Protein AF-A0A7S0ZKC8-F1 (afdb_monomer_lite)

pLDDT: mean 84.11, std 16.58, range [45.5, 98.06]

Organism: NCBI:txid708627

Structure (mmCIF, N/CA/C/O backbone):
data_AF-A0A7S0ZKC8-F1
#
_entry.id   AF-A0A7S0ZKC8-F1
#
loop_
_atom_site.group_PDB
_atom_site.id
_atom_site.type_symbol
_atom_site.label_atom_id
_atom_site.label_alt_id
_atom_site.label_comp_id
_atom_site.label_asym_id
_atom_site.label_entity_id
_atom_site.label_seq_id
_atom_site.pdbx_PDB_ins_code
_atom_site.Cartn_x
_atom_site.Cartn_y
_atom_site.Cartn_z
_atom_site.occupancy
_atom_site.B_iso_or_equiv
_atom_site.auth_seq_id
_atom_site.auth_comp_id
_atom_site.auth_asym_id
_atom_site.auth_atom_id
_atom_site.pdbx_PDB_model_num
ATOM 1 N N . CYS A 1 1 ? 11.205 -6.835 -21.377 1.00 52.00 1 CYS A N 1
ATOM 2 C CA . CYS A 1 1 ? 10.047 -6.645 -20.477 1.00 52.00 1 CYS A CA 1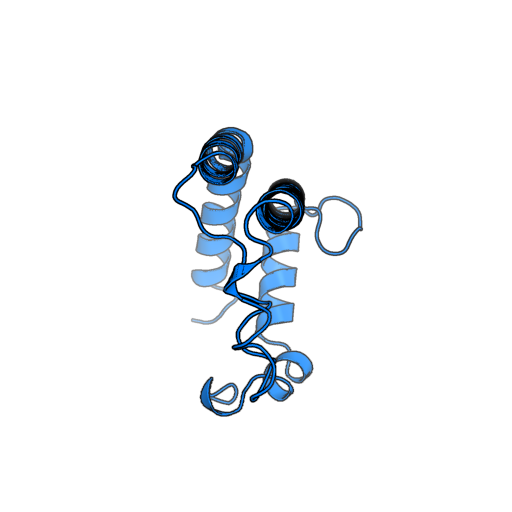
ATOM 3 C C . CYS A 1 1 ? 10.575 -6.137 -19.143 1.00 52.00 1 CYS A C 1
ATOM 5 O O . CYS A 1 1 ? 11.477 -6.764 -18.613 1.00 52.00 1 CYS A O 1
ATOM 7 N N . GLY A 1 2 ? 10.100 -4.991 -18.658 1.00 79.88 2 GLY A N 1
ATOM 8 C CA . GLY A 1 2 ? 10.570 -4.362 -17.417 1.00 79.88 2 GLY A CA 1
ATOM 9 C C . GLY A 1 2 ? 9.408 -3.712 -16.668 1.00 79.88 2 GLY A C 1
ATOM 10 O O . GLY A 1 2 ? 8.253 -3.885 -17.062 1.00 79.88 2 GLY A O 1
ATOM 11 N N . VAL A 1 3 ? 9.703 -2.934 -15.627 1.00 83.62 3 VAL A N 1
ATOM 12 C CA . VAL A 1 3 ? 8.685 -2.313 -14.753 1.00 83.62 3 VAL A CA 1
ATOM 13 C C . VAL A 1 3 ? 7.718 -1.372 -15.486 1.00 83.62 3 VAL A C 1
ATOM 15 O O . VAL A 1 3 ? 6.594 -1.181 -15.041 1.00 83.62 3 VAL A O 1
ATOM 18 N N . HIS A 1 4 ? 8.103 -0.839 -16.649 1.00 85.12 4 HIS A N 1
ATOM 19 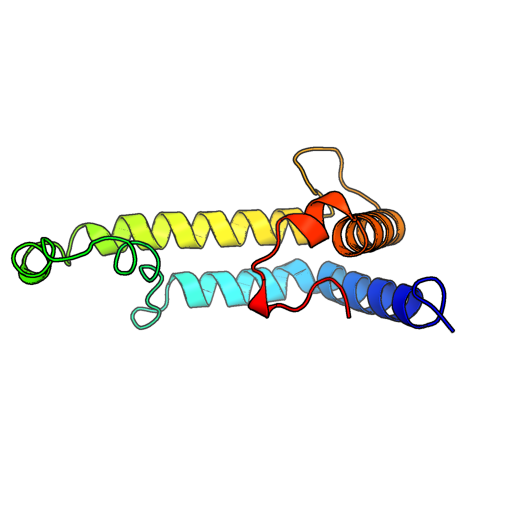C CA . HIS A 1 4 ? 7.263 0.048 -17.468 1.00 85.12 4 HIS A CA 1
ATOM 20 C C . HIS A 1 4 ? 6.277 -0.679 -18.400 1.00 85.12 4 HIS A C 1
ATOM 22 O O . HIS A 1 4 ? 5.493 -0.023 -19.076 1.00 85.12 4 HIS A O 1
ATOM 28 N N . GLY A 1 5 ? 6.329 -2.013 -18.472 1.00 88.94 5 GLY A N 1
ATOM 29 C CA . GLY A 1 5 ? 5.482 -2.813 -19.359 1.00 88.94 5 GLY A CA 1
ATOM 30 C C . GLY A 1 5 ? 4.221 -3.340 -18.673 1.00 88.94 5 GLY A C 1
ATOM 31 O O . GLY A 1 5 ? 3.502 -2.612 -17.990 1.00 88.94 5 GLY A O 1
ATOM 32 N N . SER A 1 6 ? 3.972 -4.642 -18.830 1.00 93.44 6 SER A N 1
ATOM 33 C CA . SER A 1 6 ? 2.807 -5.335 -18.264 1.00 93.44 6 SER A CA 1
ATOM 34 C C . SER A 1 6 ? 2.640 -5.110 -16.761 1.00 93.44 6 SER A C 1
ATOM 36 O O . SER A 1 6 ? 1.525 -4.863 -16.325 1.00 93.44 6 SER A O 1
ATOM 38 N N . MET A 1 7 ? 3.731 -5.114 -15.988 1.00 94.69 7 MET A N 1
ATOM 39 C CA . MET A 1 7 ? 3.702 -4.920 -14.533 1.00 94.69 7 MET A CA 1
ATOM 40 C C . MET A 1 7 ? 3.057 -3.589 -14.117 1.00 94.69 7 MET A C 1
ATOM 42 O O . MET A 1 7 ? 2.218 -3.572 -13.212 1.00 94.69 7 MET A O 1
ATOM 46 N N . ARG A 1 8 ? 3.389 -2.479 -14.791 1.00 95.62 8 ARG A N 1
ATOM 47 C CA . ARG A 1 8 ? 2.754 -1.178 -14.536 1.00 95.62 8 ARG A CA 1
ATOM 48 C C . ARG A 1 8 ? 1.267 -1.223 -14.876 1.00 95.62 8 ARG A C 1
ATOM 50 O O . ARG A 1 8 ? 0.456 -0.819 -14.049 1.00 95.62 8 ARG A O 1
ATOM 57 N N . LEU A 1 9 ? 0.912 -1.734 -16.056 1.00 95.19 9 LEU A N 1
ATOM 58 C CA . LEU A 1 9 ? -0.481 -1.789 -16.513 1.00 95.19 9 LEU A CA 1
ATOM 59 C C . LEU A 1 9 ? -1.351 -2.646 -15.585 1.00 95.19 9 LEU A C 1
ATOM 61 O O . LEU A 1 9 ? -2.435 -2.226 -15.186 1.00 95.19 9 LEU A O 1
ATOM 65 N N . THR A 1 10 ? -0.856 -3.814 -15.170 1.00 96.56 10 THR A N 1
ATOM 66 C CA . THR A 1 10 ? -1.565 -4.673 -14.215 1.00 96.56 10 THR A CA 1
ATOM 67 C C . THR A 1 10 ? -1.688 -3.999 -12.853 1.00 96.56 10 THR A C 1
ATOM 69 O O . THR A 1 10 ? -2.746 -4.074 -12.238 1.00 96.56 10 THR A O 1
ATOM 72 N N . SER A 1 11 ? -0.652 -3.288 -12.394 1.00 96.38 11 SER A N 1
ATOM 73 C CA . SER A 1 11 ? -0.699 -2.548 -11.125 1.00 96.38 11 SER A CA 1
ATOM 74 C C . SER A 1 11 ? -1.728 -1.415 -11.160 1.00 96.38 11 SER A C 1
ATOM 76 O O . SER A 1 11 ? -2.464 -1.231 -10.194 1.00 96.38 11 SER A O 1
ATOM 78 N N . GLN A 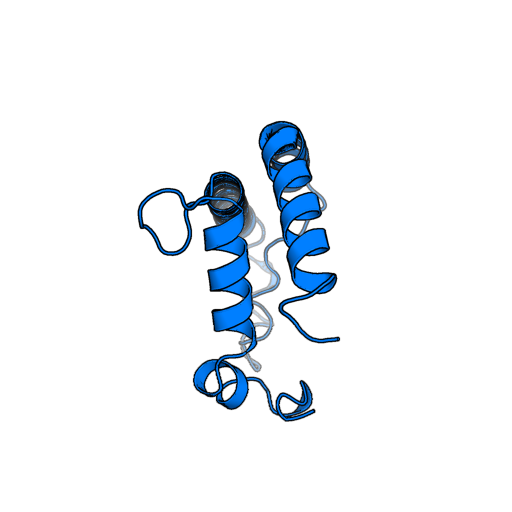1 12 ? -1.832 -0.690 -12.278 1.00 96.50 12 GLN A N 1
ATOM 79 C CA . GLN A 1 12 ? -2.852 0.344 -12.479 1.00 96.50 12 GLN A CA 1
ATOM 80 C C . GLN A 1 12 ? -4.264 -0.250 -12.484 1.00 96.50 12 GLN A C 1
ATOM 82 O O . GLN A 1 12 ? -5.145 0.281 -11.810 1.00 96.50 12 GLN A O 1
ATOM 87 N N . ALA A 1 13 ? -4.475 -1.373 -13.177 1.00 97.69 13 ALA A N 1
ATOM 88 C CA . ALA A 1 13 ? -5.764 -2.060 -13.203 1.00 97.69 13 ALA A CA 1
ATOM 89 C C . ALA A 1 13 ? -6.179 -2.557 -11.807 1.00 97.69 13 ALA A C 1
ATOM 91 O O . ALA A 1 13 ? -7.299 -2.307 -11.366 1.00 97.69 13 ALA A O 1
ATOM 92 N N . VAL A 1 14 ? -5.261 -3.194 -11.073 1.00 97.69 14 VAL A N 1
ATOM 93 C CA . VAL A 1 14 ? -5.507 -3.652 -9.696 1.00 97.69 14 VAL A CA 1
ATOM 94 C C . VAL A 1 14 ? -5.823 -2.472 -8.779 1.00 97.69 14 VAL A C 1
ATOM 96 O O . VAL A 1 14 ? -6.806 -2.517 -8.040 1.00 97.69 14 VAL A O 1
ATOM 99 N N . LEU A 1 15 ? -5.037 -1.392 -8.852 1.00 97.19 15 LEU A N 1
ATOM 100 C CA . LEU A 1 15 ? -5.275 -0.201 -8.042 1.00 97.19 15 LEU A CA 1
ATOM 101 C C . LEU A 1 15 ? -6.623 0.446 -8.386 1.00 97.19 15 LEU A C 1
ATOM 103 O O . LEU A 1 15 ? -7.332 0.871 -7.480 1.00 97.19 15 LEU A O 1
ATOM 107 N N . SER A 1 16 ? -7.015 0.469 -9.662 1.00 97.62 16 SER A N 1
ATOM 108 C CA . SER A 1 16 ? -8.336 0.935 -10.091 1.00 97.62 16 SER A CA 1
ATOM 109 C C . SER A 1 16 ? -9.458 0.137 -9.426 1.00 97.62 16 SER A C 1
ATOM 111 O O . SER A 1 16 ? -10.331 0.743 -8.810 1.00 97.62 16 SER A O 1
ATOM 113 N N . VAL A 1 17 ? -9.393 -1.199 -9.454 1.00 98.06 17 VAL A N 1
ATOM 114 C CA . VAL A 1 17 ? -10.393 -2.069 -8.808 1.00 98.06 17 VAL A CA 1
ATOM 115 C C . VAL A 1 17 ? -10.433 -1.852 -7.294 1.00 98.06 17 VAL A C 1
ATOM 117 O O . VAL A 1 17 ? -11.519 -1.773 -6.719 1.00 98.06 17 VAL A O 1
ATOM 120 N N . MET A 1 18 ? -9.273 -1.715 -6.644 1.00 97.38 18 MET A N 1
ATOM 121 C CA . MET A 1 18 ? -9.201 -1.429 -5.207 1.00 97.38 18 MET A CA 1
ATOM 122 C C . MET A 1 18 ? -9.842 -0.083 -4.857 1.00 97.38 18 MET A C 1
ATOM 124 O O . MET A 1 18 ? -10.577 -0.007 -3.877 1.00 97.38 18 MET A O 1
ATOM 128 N N . ARG A 1 19 ? -9.607 0.968 -5.656 1.00 96.12 19 ARG A N 1
ATOM 129 C CA . ARG A 1 19 ? -10.235 2.282 -5.442 1.00 96.12 19 ARG A CA 1
ATOM 130 C C . ARG A 1 19 ? -11.747 2.237 -5.668 1.00 96.12 19 ARG A C 1
ATOM 132 O O . ARG A 1 19 ? -12.482 2.833 -4.890 1.00 96.12 19 ARG A O 1
ATOM 139 N N . SER A 1 20 ? -12.215 1.513 -6.687 1.00 97.38 20 SER A N 1
ATOM 140 C CA . SER A 1 20 ? -13.651 1.337 -6.953 1.00 97.38 20 SER A CA 1
ATOM 141 C C . SER A 1 20 ? -14.382 0.575 -5.845 1.00 97.38 20 SER A C 1
ATOM 143 O O . SER A 1 20 ? -15.576 0.776 -5.667 1.00 97.38 20 SER A O 1
ATOM 145 N N . ASN A 1 21 ? -13.676 -0.280 -5.098 1.00 97.31 21 ASN A N 1
ATOM 146 C CA . ASN A 1 21 ? -14.227 -1.070 -3.994 1.00 97.31 21 ASN A CA 1
ATOM 147 C C . ASN A 1 21 ? -13.680 -0.616 -2.627 1.00 97.31 21 ASN A C 1
ATOM 149 O O . ASN A 1 21 ? -13.598 -1.421 -1.697 1.00 97.31 21 ASN A O 1
ATOM 153 N N . ALA A 1 22 ? -13.281 0.654 -2.496 1.00 96.31 22 ALA A N 1
ATOM 154 C CA . ALA A 1 22 ? -12.638 1.159 -1.284 1.00 96.31 22 ALA A CA 1
ATOM 155 C C . ALA A 1 22 ? -13.533 1.004 -0.044 1.00 96.31 22 ALA A C 1
ATOM 157 O O . ALA A 1 22 ? -13.056 0.525 0.983 1.00 96.31 22 ALA A O 1
ATOM 158 N N . ASP A 1 23 ? -14.826 1.309 -0.166 1.00 96.38 23 ASP A N 1
ATOM 159 C CA . ASP A 1 23 ? -15.792 1.207 0.934 1.00 96.38 23 ASP A CA 1
ATOM 160 C C . ASP A 1 23 ? -15.928 -0.233 1.443 1.00 96.38 23 ASP A C 1
ATOM 162 O O . ASP A 1 23 ? -15.948 -0.472 2.648 1.00 96.38 23 ASP A O 1
ATOM 166 N N . ALA A 1 24 ? -15.941 -1.214 0.534 1.00 97.38 24 ALA A N 1
ATOM 167 C CA . ALA A 1 24 ? -16.000 -2.627 0.899 1.00 97.38 24 ALA A CA 1
ATOM 168 C C . ALA A 1 24 ? -14.730 -3.075 1.642 1.00 97.38 24 ALA A C 1
ATOM 170 O O . ALA A 1 24 ? -14.812 -3.798 2.634 1.00 97.38 24 ALA A O 1
ATOM 171 N N . ILE A 1 25 ? -13.554 -2.624 1.191 1.00 96.88 25 ILE A N 1
ATOM 172 C CA . ILE A 1 25 ? -12.277 -2.920 1.854 1.00 96.88 25 ILE A CA 1
ATOM 173 C C . ILE A 1 25 ? -12.245 -2.294 3.254 1.00 96.88 25 ILE A C 1
ATOM 175 O O . ILE A 1 25 ? -11.877 -2.970 4.214 1.00 96.88 25 ILE A O 1
ATOM 179 N N . VAL A 1 26 ? -12.638 -1.023 3.385 1.00 96.44 26 VAL A N 1
ATOM 180 C CA . VAL A 1 26 ? -12.670 -0.317 4.675 1.00 96.44 26 VAL A CA 1
ATOM 181 C C . VAL A 1 26 ? -13.662 -0.979 5.625 1.00 96.44 26 VAL A C 1
ATOM 183 O O . VAL A 1 26 ? -13.282 -1.261 6.756 1.00 96.44 26 VAL A O 1
ATOM 186 N N . ALA A 1 27 ? -14.861 -1.339 5.162 1.00 96.69 27 ALA A N 1
ATOM 187 C CA . ALA A 1 27 ? -15.859 -2.024 5.981 1.00 96.69 27 ALA A CA 1
ATOM 188 C C . ALA A 1 27 ? -15.327 -3.347 6.556 1.00 96.69 27 ALA A C 1
ATOM 190 O O . ALA A 1 27 ? -15.454 -3.601 7.753 1.00 96.69 27 ALA A O 1
ATOM 191 N N . VAL A 1 28 ? -14.668 -4.175 5.735 1.00 96.69 28 VAL A N 1
ATOM 192 C CA . VAL A 1 28 ? -14.045 -5.420 6.217 1.00 96.69 28 VAL A CA 1
ATOM 193 C C . VAL A 1 28 ? -12.964 -5.115 7.256 1.00 96.69 28 VAL A C 1
ATOM 195 O O . VAL A 1 28 ? -12.929 -5.751 8.308 1.00 96.69 28 VAL A O 1
ATOM 198 N N . LEU A 1 29 ? -12.104 -4.124 7.019 1.00 94.75 29 LEU A N 1
ATOM 199 C CA . LEU A 1 29 ? -11.066 -3.745 7.980 1.00 94.75 29 LEU A CA 1
ATOM 200 C C . LEU A 1 29 ? -11.647 -3.210 9.296 1.00 94.75 29 LEU A C 1
ATOM 202 O O . LEU A 1 29 ? -11.128 -3.543 10.357 1.00 94.75 29 LEU A O 1
ATOM 206 N N . GLU A 1 30 ? -12.728 -2.434 9.250 1.00 93.81 30 GLU A N 1
ATOM 207 C CA . GLU A 1 30 ? -13.445 -1.972 10.441 1.00 93.81 30 GLU A CA 1
ATOM 208 C C . GLU A 1 30 ? -14.002 -3.150 11.242 1.00 93.81 30 GLU A C 1
ATOM 210 O O . GLU A 1 30 ? -13.841 -3.180 12.463 1.00 93.81 30 GLU A O 1
ATOM 215 N N . THR A 1 31 ? -14.556 -4.171 10.576 1.00 94.69 31 THR A N 1
ATOM 216 C CA . THR A 1 31 ? -15.009 -5.382 11.281 1.00 94.69 31 THR A CA 1
ATOM 217 C C . THR A 1 31 ? -13.865 -6.088 12.015 1.00 94.69 31 THR A C 1
ATOM 219 O O . THR A 1 31 ? -14.036 -6.477 13.168 1.00 94.69 31 THR A O 1
ATOM 222 N N . LEU A 1 32 ? -12.669 -6.165 11.413 1.00 92.38 32 LEU A N 1
ATOM 223 C CA . LEU A 1 32 ? -11.486 -6.777 12.034 1.00 92.38 32 LEU A CA 1
ATOM 224 C C . LEU A 1 32 ? -10.929 -5.960 13.206 1.00 92.38 32 LEU A C 1
ATOM 226 O O . LEU A 1 32 ? -10.347 -6.520 14.131 1.00 92.38 32 LEU A O 1
ATOM 230 N N . VAL A 1 33 ? -11.091 -4.634 13.195 1.00 90.94 33 VAL A N 1
ATOM 231 C CA . VAL A 1 33 ? -10.692 -3.773 14.323 1.00 90.94 33 VAL A CA 1
ATOM 232 C C . VAL A 1 33 ? -11.562 -4.021 15.558 1.00 90.94 33 VAL A C 1
ATOM 234 O O . VAL A 1 33 ? -11.105 -3.810 16.684 1.00 90.94 33 VAL A O 1
ATOM 237 N N . HIS A 1 34 ? -12.805 -4.455 15.361 1.00 89.56 34 HIS A N 1
ATOM 238 C CA . HIS A 1 34 ? -13.749 -4.756 16.435 1.00 89.56 34 HIS A CA 1
ATOM 239 C C . HIS A 1 34 ? -13.791 -6.241 16.827 1.00 89.56 34 HIS A C 1
ATOM 241 O O . HIS A 1 34 ? -14.485 -6.585 17.783 1.00 89.56 34 HIS A O 1
ATOM 247 N N . ASP A 1 35 ? -13.044 -7.108 16.140 1.00 90.06 35 ASP A N 1
ATOM 248 C CA . ASP A 1 35 ? -12.978 -8.534 16.456 1.00 90.06 35 ASP A CA 1
ATOM 249 C C . ASP A 1 35 ? -12.204 -8.772 17.776 1.00 90.06 35 ASP A C 1
ATOM 251 O O . ASP A 1 35 ? -11.027 -8.408 17.874 1.00 90.06 35 ASP A O 1
ATOM 255 N N . PRO A 1 36 ? -12.828 -9.394 18.801 1.00 84.31 36 PRO A N 1
ATOM 256 C CA . PRO A 1 36 ? -12.207 -9.629 20.106 1.00 84.31 36 PRO A CA 1
ATOM 257 C C . PRO A 1 36 ? -11.032 -10.620 20.087 1.00 84.31 36 PRO A C 1
ATOM 259 O O . PRO A 1 36 ? -10.331 -10.730 21.093 1.00 84.31 36 PRO A O 1
ATOM 262 N N . PHE A 1 37 ? -10.814 -11.350 18.989 1.00 84.44 37 PHE A N 1
ATOM 263 C CA . PHE A 1 37 ? -9.707 -12.299 18.846 1.00 84.44 37 PHE A CA 1
ATOM 264 C C . PHE A 1 37 ? -8.527 -11.749 18.037 1.00 84.44 37 PHE A C 1
ATOM 266 O O . PHE A 1 37 ? -7.497 -12.420 17.925 1.00 84.44 37 PHE A O 1
ATOM 273 N N . VAL A 1 38 ? -8.641 -10.541 17.476 1.00 85.06 38 VAL A N 1
ATOM 274 C CA . VAL A 1 38 ? -7.557 -9.934 16.699 1.00 85.06 38 VAL A CA 1
ATOM 275 C C . VAL A 1 38 ? -6.614 -9.149 17.613 1.00 85.06 38 VAL A C 1
ATOM 277 O O . VAL A 1 38 ? -6.913 -8.051 18.084 1.00 85.06 38 VAL A O 1
ATOM 280 N N . ASP A 1 39 ? -5.416 -9.698 17.817 1.00 82.12 39 ASP A N 1
ATOM 281 C CA . ASP A 1 39 ? -4.370 -9.086 18.638 1.00 82.12 39 ASP A CA 1
ATOM 282 C C . ASP A 1 39 ? -3.498 -8.094 17.841 1.00 82.12 39 ASP A C 1
ATOM 284 O O . ASP A 1 39 ? -2.541 -8.464 17.155 1.00 82.12 39 ASP A O 1
ATOM 288 N N . TRP A 1 40 ? -3.757 -6.793 17.999 1.00 82.94 40 TRP A N 1
ATOM 289 C CA . TRP A 1 40 ? -2.974 -5.723 17.354 1.00 82.94 40 TRP A CA 1
ATOM 290 C C . TRP A 1 40 ? -1.656 -5.367 18.081 1.00 82.94 40 TRP A C 1
ATOM 292 O O . TRP A 1 40 ? -0.815 -4.643 17.543 1.00 82.94 40 TRP A O 1
ATOM 302 N N . ASN A 1 41 ? -1.425 -5.882 19.296 1.00 70.19 41 ASN A N 1
ATOM 303 C CA . ASN A 1 41 ? -0.332 -5.459 20.192 1.00 70.19 41 ASN A CA 1
ATOM 304 C C . ASN A 1 41 ? 1.030 -6.163 19.947 1.00 70.19 41 ASN A C 1
ATOM 306 O O . ASN A 1 41 ? 1.842 -6.346 20.856 1.00 70.19 41 ASN A O 1
ATOM 310 N N . ARG A 1 42 ? 1.340 -6.572 18.708 1.00 61.34 42 ARG A N 1
ATOM 311 C CA . ARG A 1 42 ? 2.556 -7.369 18.430 1.00 61.34 42 ARG A CA 1
ATOM 312 C C . ARG A 1 42 ? 3.877 -6.584 18.566 1.00 61.34 42 ARG A C 1
ATOM 314 O O . ARG A 1 42 ? 4.937 -7.192 18.680 1.00 61.34 42 ARG A O 1
ATOM 321 N N . SER A 1 43 ? 3.849 -5.245 18.581 1.00 54.59 43 SER A N 1
ATOM 322 C CA . SER A 1 43 ? 5.064 -4.405 18.497 1.00 54.59 43 SER A CA 1
ATOM 323 C C . SER A 1 43 ? 5.702 -4.017 19.844 1.00 54.59 43 SER A C 1
ATOM 325 O O . SER A 1 43 ? 6.883 -3.656 19.870 1.00 54.59 43 SER A O 1
ATOM 327 N N . ALA A 1 44 ? 4.984 -4.114 20.967 1.00 53.06 44 ALA A N 1
ATOM 328 C CA . ALA A 1 44 ? 5.551 -3.793 22.283 1.00 53.06 44 ALA A CA 1
ATOM 329 C C . ALA A 1 44 ? 6.434 -4.924 22.849 1.00 53.06 44 ALA A C 1
ATOM 331 O O . ALA A 1 44 ? 7.375 -4.667 23.596 1.00 53.06 44 ALA A O 1
ATOM 332 N N . LYS A 1 45 ? 6.177 -6.181 22.462 1.00 52.47 45 LYS A N 1
AT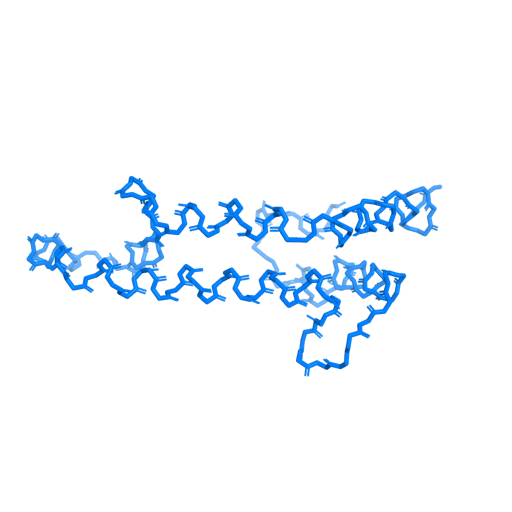OM 333 C CA . LYS A 1 45 ? 6.741 -7.357 23.148 1.00 52.47 45 LYS A CA 1
ATOM 334 C C . LYS A 1 45 ? 8.138 -7.786 22.676 1.00 52.47 45 LYS A C 1
ATOM 336 O O . LYS A 1 45 ? 8.829 -8.482 23.404 1.00 52.47 45 LYS A O 1
ATOM 341 N N . VAL A 1 46 ? 8.576 -7.365 21.485 1.00 52.50 46 VAL A N 1
ATOM 342 C CA . VAL A 1 46 ? 9.835 -7.848 20.863 1.00 52.50 46 VAL A CA 1
ATOM 343 C C . VAL A 1 46 ? 11.051 -6.962 21.188 1.00 52.50 46 VAL A C 1
ATOM 345 O O . VAL A 1 46 ? 12.185 -7.361 20.953 1.00 52.50 46 VAL A O 1
ATOM 348 N N . ARG A 1 47 ? 10.850 -5.770 21.769 1.00 51.09 47 ARG A N 1
ATOM 349 C CA . ARG A 1 47 ? 11.939 -4.816 22.071 1.00 51.09 47 ARG A CA 1
ATOM 350 C C . ARG A 1 47 ? 12.442 -4.830 23.517 1.00 51.09 47 ARG A C 1
ATOM 352 O O . ARG A 1 47 ? 13.414 -4.142 23.802 1.00 51.09 47 ARG A O 1
ATOM 359 N N . SER A 1 48 ? 11.816 -5.587 24.418 1.00 50.47 48 SER A N 1
ATOM 360 C CA . 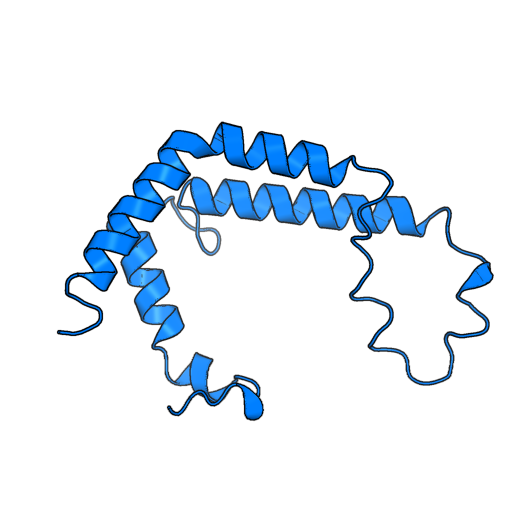SER A 1 48 ? 12.235 -5.649 25.822 1.00 50.47 48 SER A CA 1
ATOM 361 C C . SER A 1 48 ? 12.885 -6.996 26.117 1.00 50.47 48 SER A C 1
ATOM 363 O O . SER A 1 48 ? 12.231 -8.000 26.389 1.00 50.47 48 SER A O 1
ATOM 365 N N . THR A 1 49 ? 14.209 -7.002 26.016 1.00 52.25 49 THR A N 1
ATOM 366 C CA . THR A 1 49 ? 15.072 -7.974 26.674 1.00 52.25 49 THR A CA 1
ATOM 367 C C . THR A 1 49 ? 14.823 -7.942 28.189 1.00 52.25 49 THR A C 1
ATOM 369 O O . THR A 1 49 ? 14.807 -6.875 28.797 1.00 52.25 49 THR A O 1
ATOM 372 N N . SER A 1 50 ? 14.625 -9.132 28.760 1.00 50.03 50 SER A N 1
ATOM 373 C CA . SER A 1 50 ? 14.755 -9.535 30.175 1.00 50.03 50 SER A CA 1
ATOM 374 C C . SER A 1 50 ? 13.923 -8.887 31.300 1.00 50.03 50 SER A C 1
ATOM 376 O O . SER A 1 50 ? 13.715 -9.589 32.283 1.00 50.03 50 SER A O 1
ATOM 378 N N . ASP A 1 51 ? 13.363 -7.676 31.192 1.00 50.72 51 ASP A N 1
ATOM 379 C CA . ASP A 1 51 ? 12.658 -7.037 32.339 1.00 50.72 51 ASP A CA 1
ATOM 380 C C . ASP A 1 51 ? 11.116 -7.155 32.326 1.00 50.72 51 ASP A C 1
ATOM 382 O O . ASP A 1 51 ? 10.441 -6.848 33.309 1.00 50.72 51 ASP A O 1
ATOM 386 N N . ALA A 1 52 ? 10.517 -7.641 31.235 1.00 52.03 52 ALA A N 1
ATOM 387 C CA . ALA A 1 52 ? 9.061 -7.596 31.037 1.00 52.03 52 ALA A CA 1
ATOM 388 C C . ALA A 1 52 ? 8.256 -8.756 31.667 1.00 52.03 52 ALA A C 1
ATOM 390 O O . ALA A 1 52 ? 7.023 -8.710 31.664 1.00 52.03 52 ALA A O 1
ATOM 391 N N . LEU A 1 53 ? 8.903 -9.801 32.207 1.00 53.56 53 LEU A N 1
ATOM 392 C CA . LEU A 1 53 ? 8.190 -10.980 32.731 1.00 53.56 53 LEU A CA 1
ATOM 393 C C . LEU A 1 53 ? 7.336 -10.645 33.969 1.00 53.56 53 LEU A C 1
ATOM 395 O O . LEU A 1 53 ? 6.271 -11.229 34.153 1.00 53.56 53 LEU A O 1
ATOM 399 N N . VAL A 1 54 ? 7.758 -9.663 34.773 1.00 49.12 54 VAL A N 1
ATOM 400 C CA . VAL A 1 54 ? 7.046 -9.231 35.992 1.00 49.12 54 VAL A CA 1
ATOM 401 C C . VAL A 1 54 ? 5.893 -8.261 35.678 1.00 49.12 54 VAL A C 1
ATOM 403 O O . VAL A 1 54 ? 4.899 -8.233 36.397 1.00 49.12 54 VAL A O 1
ATOM 406 N N . ALA A 1 55 ? 5.962 -7.517 34.568 1.00 51.34 55 ALA A N 1
ATOM 407 C CA . ALA A 1 55 ? 4.932 -6.545 34.175 1.00 51.34 55 ALA A CA 1
ATOM 408 C C . ALA A 1 55 ? 3.774 -7.152 33.350 1.00 51.34 55 ALA A C 1
ATOM 410 O O . ALA A 1 55 ? 2.673 -6.604 33.323 1.00 51.34 55 ALA A O 1
ATOM 411 N N . GLY A 1 56 ? 3.994 -8.295 32.690 1.00 51.47 56 GLY A N 1
ATOM 412 C CA . GLY A 1 56 ? 3.073 -8.863 31.693 1.00 51.47 56 GLY A CA 1
ATOM 413 C C . GLY A 1 56 ? 1.755 -9.459 32.211 1.00 51.47 56 GLY A C 1
ATOM 414 O O . GLY A 1 56 ? 0.929 -9.869 31.398 1.00 51.47 56 GLY A O 1
ATOM 415 N N . LEU A 1 57 ? 1.538 -9.527 33.529 1.00 54.44 57 LEU A N 1
ATOM 416 C CA . LEU A 1 57 ? 0.340 -10.132 34.135 1.00 54.44 57 LEU A CA 1
ATOM 417 C C . LEU A 1 57 ? -0.707 -9.104 34.610 1.00 54.44 57 LEU A C 1
ATOM 419 O O . LEU A 1 57 ? -1.845 -9.489 34.863 1.00 54.44 57 LEU A O 1
ATOM 423 N N . ALA A 1 58 ? -0.367 -7.812 34.704 1.00 45.50 58 ALA A N 1
ATOM 424 C CA . ALA A 1 58 ? -1.191 -6.825 35.419 1.00 45.50 58 ALA A CA 1
ATOM 425 C C . ALA A 1 58 ? -1.926 -5.777 34.547 1.00 45.50 58 ALA A C 1
ATOM 427 O O . ALA A 1 58 ? -2.661 -4.962 35.096 1.00 45.50 58 ALA A O 1
ATOM 428 N N . LEU A 1 59 ? -1.776 -5.767 33.213 1.00 53.94 59 LEU A N 1
ATOM 429 C CA . LEU A 1 59 ? -2.196 -4.621 32.370 1.00 53.94 59 LEU A CA 1
ATOM 430 C C . LEU A 1 59 ? -3.173 -4.940 31.222 1.00 53.94 59 LEU A C 1
ATOM 432 O O . LEU A 1 59 ? -3.445 -4.093 30.371 1.00 53.94 59 LEU A O 1
ATOM 436 N N . LYS A 1 60 ? -3.788 -6.129 31.210 1.00 54.16 60 LYS A N 1
ATOM 437 C CA . LYS A 1 60 ? -4.657 -6.573 30.099 1.00 54.16 60 LYS A CA 1
ATOM 438 C C . LYS A 1 60 ? -5.883 -5.666 29.841 1.00 54.16 60 LYS A C 1
ATOM 440 O O . LYS A 1 60 ? -6.441 -5.702 28.751 1.00 54.16 60 LYS A O 1
ATOM 445 N N . GLY A 1 61 ? -6.289 -4.837 30.810 1.00 51.59 61 GLY A N 1
ATOM 446 C CA . GLY A 1 61 ? -7.455 -3.948 30.696 1.00 51.59 61 GLY A CA 1
ATOM 447 C C . GLY A 1 61 ? -7.207 -2.598 30.006 1.00 51.59 61 GLY A C 1
ATOM 448 O O . GLY A 1 61 ? -8.118 -2.066 29.379 1.00 51.59 61 GLY A O 1
ATOM 449 N N . THR A 1 62 ? -5.996 -2.035 30.079 1.00 52.09 62 THR A N 1
ATOM 450 C CA . THR A 1 62 ? -5.675 -0.707 29.504 1.00 52.09 62 THR A CA 1
ATOM 451 C C . THR A 1 62 ? -4.979 -0.802 28.146 1.00 52.09 62 THR A C 1
ATOM 453 O O . THR A 1 62 ? -5.128 0.087 27.306 1.00 52.09 62 THR A O 1
ATOM 456 N N . GLU A 1 63 ? -4.281 -1.908 27.883 1.00 57.53 63 GLU A N 1
ATOM 457 C CA . GLU A 1 63 ? -3.568 -2.152 26.623 1.00 57.53 63 GLU A CA 1
ATOM 458 C C . GLU A 1 63 ? -4.508 -2.393 25.432 1.00 57.53 63 GLU A C 1
ATOM 460 O O . GLU A 1 63 ? -4.181 -2.018 24.304 1.00 57.53 63 GLU A O 1
ATOM 465 N N . SER A 1 64 ? -5.700 -2.950 25.678 1.00 59.75 64 SER A N 1
ATOM 466 C CA . SER A 1 64 ? -6.693 -3.230 24.630 1.00 59.75 64 SER A CA 1
ATOM 467 C C . SER A 1 64 ? -7.181 -1.953 23.935 1.00 59.75 64 SER A C 1
ATOM 469 O O . SER A 1 64 ? -7.344 -1.936 22.718 1.00 59.75 64 SER A O 1
ATOM 471 N N . SER A 1 65 ? -7.352 -0.857 24.686 1.00 66.44 65 SER A N 1
ATOM 472 C CA . SER A 1 65 ? -7.812 0.429 24.140 1.00 66.44 65 SER A CA 1
ATOM 473 C C . SER A 1 65 ? -6.726 1.114 23.299 1.00 66.44 65 SER A C 1
ATOM 475 O O . SER A 1 65 ? -6.985 1.570 22.186 1.00 66.44 65 SER A O 1
ATOM 477 N N . ALA A 1 66 ? -5.470 1.106 23.760 1.00 74.94 66 ALA A N 1
ATOM 478 C CA . ALA A 1 66 ? -4.343 1.664 23.005 1.00 74.94 66 ALA A CA 1
ATOM 479 C C . ALA A 1 66 ? -4.054 0.886 21.703 1.00 74.94 66 ALA A C 1
ATOM 481 O O . ALA A 1 66 ? -3.765 1.485 20.657 1.00 74.94 66 ALA A O 1
ATOM 482 N N . ALA A 1 67 ? -4.166 -0.445 21.748 1.00 77.69 67 ALA A N 1
ATOM 483 C CA . ALA A 1 67 ? -4.032 -1.303 20.576 1.00 77.69 67 ALA A CA 1
ATOM 484 C C . ALA A 1 67 ? -5.139 -1.019 19.548 1.00 77.69 67 ALA A C 1
ATOM 486 O O . ALA A 1 67 ? -4.852 -0.867 18.359 1.00 77.69 67 ALA A O 1
ATOM 487 N N . GLN A 1 68 ? -6.377 -0.839 20.011 1.00 81.44 68 GLN A N 1
ATOM 488 C CA . GLN A 1 68 ? -7.509 -0.521 19.147 1.00 81.44 68 GLN A CA 1
ATOM 489 C C . GLN A 1 68 ? -7.389 0.870 18.509 1.00 81.44 68 GLN A C 1
ATOM 491 O O . GLN A 1 68 ? -7.591 1.003 17.305 1.00 81.44 68 GLN A O 1
ATOM 496 N N . ILE A 1 69 ? -6.936 1.887 19.254 1.00 85.38 69 ILE A N 1
ATOM 497 C CA . ILE A 1 69 ? -6.643 3.225 18.700 1.00 85.38 69 ILE A CA 1
ATOM 498 C C . ILE A 1 69 ? -5.596 3.138 17.577 1.00 85.38 69 ILE A C 1
ATOM 500 O O . ILE A 1 69 ? -5.718 3.800 16.542 1.00 85.38 69 ILE A O 1
ATOM 504 N N . THR A 1 70 ? -4.568 2.305 17.758 1.00 87.31 70 THR A N 1
ATOM 505 C CA . THR A 1 70 ? -3.521 2.088 16.750 1.00 87.31 70 THR A CA 1
ATOM 506 C C . THR A 1 70 ? -4.077 1.403 15.501 1.00 87.31 70 THR A C 1
ATOM 508 O O . THR A 1 70 ? -3.769 1.828 14.384 1.00 87.31 70 THR A O 1
ATOM 511 N N . ALA A 1 71 ? -4.936 0.397 15.676 1.00 89.38 71 ALA A N 1
ATOM 512 C CA . ALA A 1 71 ? -5.599 -0.307 14.585 1.00 89.38 71 ALA A CA 1
ATOM 513 C C . ALA A 1 71 ? -6.526 0.629 13.786 1.00 89.38 71 ALA A C 1
ATOM 515 O O . ALA A 1 71 ? -6.393 0.738 12.568 1.00 89.38 71 ALA A O 1
ATOM 516 N N . SER A 1 72 ? -7.371 1.420 14.457 1.00 91.00 72 SER A N 1
ATOM 517 C CA . SER A 1 72 ? -8.231 2.418 13.803 1.00 91.00 72 SER A CA 1
ATOM 518 C C . SER A 1 72 ? -7.425 3.489 13.056 1.00 91.00 72 SER A C 1
ATOM 520 O O . SER A 1 72 ? -7.810 3.927 11.971 1.00 91.00 72 SER A O 1
ATOM 522 N N . LYS A 1 73 ? -6.269 3.908 13.591 1.00 91.94 73 LYS A N 1
ATOM 523 C CA . LYS A 1 73 ? -5.350 4.821 12.890 1.00 91.94 73 LYS A CA 1
ATOM 524 C C . LYS A 1 73 ? -4.764 4.183 11.625 1.00 91.94 73 LYS A C 1
ATOM 526 O O . LYS A 1 73 ? -4.584 4.878 10.623 1.00 91.94 73 LYS A O 1
ATOM 531 N N . ALA A 1 74 ? -4.466 2.884 11.657 1.00 92.12 74 ALA A N 1
ATOM 532 C CA . ALA A 1 74 ? -4.000 2.149 10.487 1.00 92.12 74 ALA A CA 1
ATOM 533 C C . ALA A 1 74 ? -5.082 2.085 9.397 1.00 92.12 74 ALA A C 1
ATOM 535 O O . ALA A 1 74 ? -4.773 2.402 8.249 1.00 92.12 74 ALA A O 1
ATOM 536 N N . VAL A 1 75 ? -6.341 1.802 9.756 1.00 94.62 75 VAL A N 1
ATOM 537 C CA . VAL A 1 75 ? -7.479 1.801 8.812 1.00 94.62 75 VAL A CA 1
ATOM 538 C C . VAL A 1 75 ? -7.636 3.157 8.125 1.00 94.62 75 VAL A C 1
ATOM 540 O O . VAL A 1 75 ? -7.626 3.217 6.898 1.00 94.62 75 VAL A O 1
ATOM 543 N N . LYS A 1 76 ? -7.619 4.265 8.878 1.00 93.69 76 LYS A N 1
ATOM 544 C CA . LYS A 1 76 ? -7.655 5.625 8.298 1.00 93.69 76 LYS A CA 1
ATOM 545 C C . LYS A 1 76 ? -6.489 5.902 7.343 1.00 93.69 76 LYS A C 1
ATOM 547 O O . LYS A 1 76 ? -6.622 6.619 6.354 1.00 93.69 76 LYS A O 1
ATOM 552 N N . SER A 1 77 ? -5.308 5.347 7.624 1.00 93.44 77 SER A N 1
ATOM 553 C CA . SER A 1 77 ? -4.156 5.470 6.723 1.00 93.44 77 SER A CA 1
ATOM 554 C C . SER A 1 77 ? -4.349 4.679 5.426 1.00 93.44 77 SER A C 1
ATOM 556 O O . SER A 1 77 ? -3.903 5.140 4.374 1.00 93.44 77 SER A O 1
ATOM 558 N N . ILE A 1 78 ? -5.002 3.515 5.492 1.00 94.69 78 ILE A N 1
ATOM 559 C CA . ILE A 1 78 ? -5.345 2.687 4.328 1.00 94.69 78 ILE A CA 1
ATOM 560 C C . ILE A 1 78 ? -6.404 3.389 3.478 1.00 94.69 78 ILE A C 1
ATOM 562 O O . ILE A 1 78 ? -6.191 3.545 2.279 1.00 94.69 78 ILE A O 1
ATOM 566 N N . GLU A 1 79 ? -7.472 3.896 4.090 1.00 94.81 79 GLU A N 1
ATOM 567 C CA . GLU A 1 79 ? -8.517 4.677 3.415 1.00 94.81 79 GLU A CA 1
ATOM 568 C C . GLU A 1 79 ? -7.911 5.852 2.631 1.00 94.81 79 GLU A C 1
ATOM 570 O O . GLU A 1 79 ? -8.107 5.993 1.424 1.00 94.81 79 GLU A O 1
ATOM 575 N N . ARG A 1 80 ? -7.038 6.626 3.283 1.00 94.62 80 ARG A N 1
ATOM 576 C CA . ARG A 1 80 ? -6.309 7.732 2.654 1.00 94.62 80 ARG A CA 1
ATOM 577 C C . ARG A 1 80 ? -5.446 7.272 1.465 1.00 94.62 80 ARG A C 1
ATOM 579 O O . ARG A 1 80 ? -5.350 7.978 0.462 1.00 94.62 80 ARG A O 1
ATOM 586 N N . ARG A 1 81 ? -4.819 6.090 1.541 1.00 94.38 81 ARG A N 1
ATOM 587 C CA . ARG A 1 81 ? -4.040 5.506 0.427 1.00 94.38 81 ARG A CA 1
ATOM 588 C C . ARG A 1 81 ? -4.934 5.055 -0.731 1.00 94.38 81 ARG A C 1
ATOM 590 O O . ARG A 1 81 ? -4.513 5.204 -1.879 1.00 94.38 81 ARG A O 1
ATOM 597 N N . LEU A 1 82 ? -6.132 4.539 -0.448 1.00 95.25 82 LEU A N 1
ATOM 598 C CA . LEU A 1 82 ? -7.139 4.179 -1.455 1.00 95.25 82 LEU A CA 1
ATOM 599 C C . LEU A 1 82 ? -7.706 5.427 -2.147 1.00 95.25 82 LEU A C 1
ATOM 601 O O . LEU A 1 82 ? -7.925 5.414 -3.351 1.00 95.25 82 LEU A O 1
ATOM 605 N N . GLN A 1 83 ? -7.814 6.553 -1.445 1.00 93.19 83 GLN A N 1
ATOM 606 C CA . GLN A 1 83 ? -8.171 7.852 -2.035 1.00 93.19 83 GLN A CA 1
ATOM 607 C C . GLN A 1 83 ? -7.030 8.490 -2.857 1.00 93.19 83 GLN A C 1
ATOM 609 O O . GLN A 1 83 ? -7.193 9.563 -3.435 1.00 93.19 83 GLN A O 1
ATOM 614 N N . GLY A 1 84 ? -5.857 7.850 -2.928 1.00 92.50 84 GLY A N 1
ATOM 615 C CA . GLY A 1 84 ? -4.700 8.352 -3.670 1.00 92.50 84 GLY A CA 1
ATOM 616 C C . GLY A 1 84 ? -3.859 9.383 -2.928 1.00 92.50 84 GLY A C 1
ATOM 617 O O . GLY A 1 84 ? -2.917 9.928 -3.497 1.00 92.50 84 GLY A O 1
ATOM 618 N N . VAL A 1 85 ? -4.148 9.646 -1.657 1.00 92.44 85 VAL A N 1
ATOM 619 C CA . VAL A 1 85 ? -3.362 10.567 -0.840 1.00 92.44 85 VAL A CA 1
ATOM 620 C C . VAL A 1 85 ? -2.174 9.793 -0.26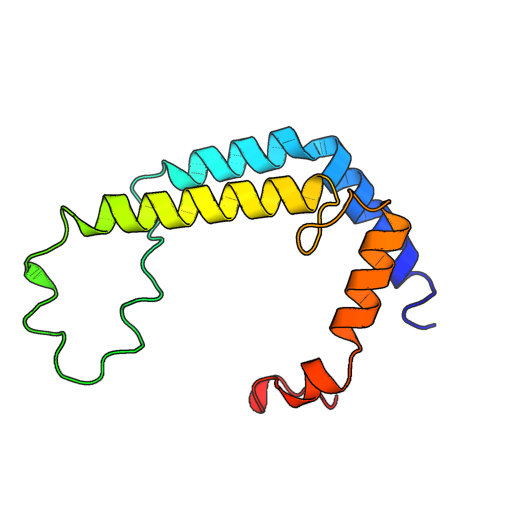4 1.00 92.44 85 VAL A C 1
ATOM 622 O O . VAL A 1 85 ? -2.304 8.961 0.638 1.00 92.44 85 VAL A O 1
ATOM 625 N N . VAL A 1 86 ? -0.972 10.065 -0.769 1.00 85.69 86 VAL A N 1
ATOM 626 C CA . VAL A 1 86 ? 0.287 9.451 -0.309 1.00 85.69 86 VAL A CA 1
ATOM 627 C C . VAL A 1 86 ? 1.203 10.557 0.217 1.00 85.69 86 VAL A C 1
ATOM 629 O O . VAL A 1 86 ? 1.451 11.536 -0.475 1.00 85.69 86 VAL A O 1
ATOM 632 N N . GLY A 1 87 ? 1.674 10.439 1.465 1.00 78.00 87 GLY A N 1
ATOM 633 C CA . GLY A 1 87 ? 2.618 11.405 2.053 1.00 78.00 87 GLY A CA 1
ATOM 634 C C . GLY A 1 87 ? 2.031 12.761 2.476 1.00 78.00 87 GLY A C 1
ATOM 635 O O . GLY A 1 87 ? 2.794 13.691 2.694 1.00 78.00 87 GLY A O 1
ATOM 636 N N . GLY A 1 88 ? 0.704 12.886 2.607 1.00 76.62 88 GLY A N 1
ATOM 637 C CA . GLY A 1 88 ? 0.051 14.110 3.106 1.00 76.62 88 GLY A CA 1
ATOM 638 C C . GLY A 1 88 ? -0.157 15.222 2.068 1.00 76.62 88 GLY A C 1
ATOM 639 O O . GLY A 1 88 ? -0.505 16.333 2.450 1.00 76.62 88 GLY A O 1
ATOM 640 N N . GLY A 1 89 ? 0.051 14.934 0.779 1.00 82.00 89 GLY A N 1
ATOM 641 C CA . GLY A 1 89 ? -0.226 15.857 -0.327 1.00 82.00 89 GLY A CA 1
ATOM 642 C C . GLY A 1 89 ? -1.634 15.721 -0.920 1.00 82.00 89 GLY A C 1
ATOM 643 O O . GLY A 1 89 ? -2.512 15.071 -0.357 1.00 82.00 89 GLY A O 1
ATOM 644 N N . LEU A 1 90 ? -1.827 16.324 -2.094 1.00 88.88 90 LEU A N 1
ATOM 645 C CA . LEU A 1 90 ? -3.045 16.197 -2.902 1.00 88.88 90 LEU A CA 1
ATOM 646 C C . LEU A 1 90 ? -3.283 14.737 -3.338 1.00 88.88 90 LEU A C 1
ATOM 648 O O . LEU A 1 90 ? -2.316 13.981 -3.455 1.00 88.88 90 LEU A O 1
ATOM 652 N N . PRO A 1 91 ? -4.537 14.323 -3.599 1.00 90.94 91 PRO A N 1
ATOM 653 C CA . PRO A 1 91 ? -4.826 12.991 -4.122 1.00 90.94 91 PRO A CA 1
ATOM 654 C C . PRO A 1 91 ? -4.193 12.802 -5.507 1.00 90.94 91 PRO A C 1
ATOM 656 O O . PRO A 1 91 ? -4.425 13.584 -6.427 1.00 90.94 91 PRO A O 1
ATOM 659 N N . LEU A 1 92 ? -3.384 11.751 -5.655 1.00 94.06 92 LEU A N 1
ATOM 660 C CA . LEU A 1 92 ? -2.744 11.389 -6.916 1.00 94.06 92 LEU A CA 1
ATOM 661 C C . LEU A 1 92 ? -3.708 10.594 -7.807 1.00 94.06 92 LEU A C 1
ATOM 663 O O . LEU A 1 92 ? -4.531 9.800 -7.329 1.00 94.06 92 LEU A O 1
ATOM 667 N N . SER A 1 93 ? -3.543 10.735 -9.125 1.00 95.75 93 SER A N 1
ATOM 668 C CA . SER A 1 93 ? -4.152 9.813 -10.087 1.00 95.75 93 SER A CA 1
ATOM 669 C C . SER A 1 93 ? -3.636 8.385 -9.868 1.00 95.75 93 SER A C 1
ATOM 671 O O . SER A 1 93 ? -2.615 8.165 -9.211 1.00 95.75 93 SER A O 1
ATOM 673 N N . ILE A 1 94 ? -4.355 7.396 -10.402 1.00 95.75 94 ILE A N 1
ATOM 674 C CA . ILE A 1 94 ? -3.958 5.981 -10.322 1.00 95.75 94 ILE A CA 1
ATOM 675 C C . ILE A 1 94 ? -2.566 5.796 -10.935 1.00 95.75 94 ILE A C 1
ATOM 677 O O . ILE A 1 94 ? -1.697 5.181 -10.324 1.00 95.75 94 ILE A O 1
ATOM 681 N N . GLU A 1 95 ? -2.341 6.392 -12.105 1.00 95.50 95 GLU A N 1
ATOM 682 C CA . GLU A 1 95 ? -1.061 6.358 -12.808 1.00 95.50 95 GLU A CA 1
ATOM 683 C C . GLU A 1 95 ? 0.047 6.979 -11.957 1.00 95.50 95 GLU A C 1
ATOM 685 O O . GLU A 1 95 ? 1.031 6.313 -11.658 1.00 95.50 95 GLU A O 1
ATOM 690 N N . ALA A 1 96 ? -0.143 8.206 -11.466 1.00 94.88 96 ALA A N 1
ATOM 691 C CA . ALA A 1 96 ? 0.870 8.891 -10.669 1.00 94.88 96 ALA A CA 1
ATOM 692 C C . ALA A 1 96 ? 1.168 8.167 -9.342 1.00 94.88 96 ALA A C 1
ATOM 694 O O . ALA A 1 96 ? 2.317 8.137 -8.900 1.00 94.88 96 ALA A O 1
ATOM 695 N N . GLN A 1 97 ? 0.160 7.556 -8.706 1.00 95.69 97 GLN A N 1
ATOM 696 C CA . GLN A 1 97 ? 0.374 6.752 -7.502 1.00 95.69 97 GLN A CA 1
ATOM 697 C C . GLN A 1 97 ? 1.191 5.492 -7.806 1.00 95.69 97 GLN A C 1
ATOM 699 O O . GLN A 1 97 ? 2.114 5.187 -7.053 1.00 95.69 97 GLN A O 1
ATOM 704 N N . VAL A 1 98 ? 0.882 4.768 -8.887 1.00 95.94 98 VAL A N 1
ATOM 705 C CA . VAL A 1 98 ? 1.665 3.592 -9.305 1.00 95.94 98 VAL A CA 1
ATOM 706 C C . VAL A 1 98 ? 3.102 3.993 -9.623 1.00 95.94 98 VAL A C 1
ATOM 708 O O . VAL A 1 98 ? 4.035 3.328 -9.183 1.00 95.94 98 VAL A O 1
ATOM 711 N N . ASP A 1 99 ? 3.294 5.111 -10.312 1.00 94.75 99 ASP A N 1
ATOM 712 C CA . ASP A 1 99 ? 4.610 5.611 -10.704 1.00 94.75 99 ASP A CA 1
ATOM 713 C C . ASP A 1 99 ? 5.466 5.934 -9.493 1.00 94.75 99 ASP A C 1
ATOM 715 O O . ASP A 1 99 ? 6.619 5.511 -9.407 1.00 94.75 99 ASP A O 1
ATOM 719 N N . ARG A 1 100 ? 4.865 6.620 -8.522 1.00 94.12 100 ARG A N 1
ATOM 720 C CA . ARG A 1 100 ? 5.496 6.908 -7.243 1.00 94.12 100 ARG A CA 1
ATOM 721 C C . ARG A 1 100 ? 5.868 5.627 -6.494 1.00 94.12 100 ARG A C 1
ATOM 723 O O . ARG A 1 100 ? 6.971 5.545 -5.967 1.00 94.12 100 ARG A O 1
ATOM 730 N N . LEU A 1 101 ? 4.980 4.632 -6.447 1.00 94.38 101 LEU A N 1
ATOM 731 C CA . LEU A 1 101 ? 5.255 3.356 -5.777 1.00 94.38 101 LEU A CA 1
ATOM 732 C C . LEU A 1 101 ? 6.401 2.594 -6.447 1.00 94.38 101 LEU A C 1
ATOM 734 O O . LEU A 1 101 ? 7.250 2.045 -5.750 1.00 94.38 101 LEU A O 1
ATOM 738 N N . ILE A 1 102 ? 6.457 2.593 -7.782 1.00 95.00 102 ILE A N 1
ATOM 739 C CA . ILE A 1 102 ? 7.570 2.001 -8.530 1.00 95.00 102 ILE A CA 1
ATOM 740 C C . ILE A 1 102 ? 8.871 2.733 -8.182 1.00 95.00 102 ILE A C 1
ATOM 742 O O . ILE A 1 102 ? 9.843 2.079 -7.826 1.00 95.00 102 ILE A O 1
ATOM 746 N N . GLN A 1 103 ? 8.879 4.070 -8.206 1.00 94.50 103 GLN A N 1
ATOM 747 C CA . GLN A 1 103 ? 10.060 4.867 -7.851 1.00 94.50 103 GLN A CA 1
ATOM 748 C C . GLN A 1 103 ? 10.537 4.609 -6.416 1.00 94.50 103 GLN A C 1
ATOM 750 O O . GLN A 1 103 ? 11.734 4.452 -6.186 1.00 94.50 103 GLN A O 1
ATOM 755 N N . GLU A 1 104 ? 9.615 4.543 -5.451 1.00 94.81 104 GLU A N 1
ATOM 756 C CA . GLU A 1 104 ? 9.939 4.245 -4.054 1.00 94.81 104 GLU A CA 1
ATOM 757 C C . GLU A 1 104 ? 10.520 2.827 -3.901 1.00 94.81 104 GLU A C 1
ATOM 759 O O . GLU A 1 104 ? 11.482 2.653 -3.150 1.00 94.81 104 GLU A O 1
ATOM 764 N N . ALA A 1 105 ? 9.989 1.842 -4.635 1.00 94.25 105 ALA A N 1
ATOM 765 C CA . ALA A 1 105 ? 10.450 0.452 -4.606 1.00 94.25 105 ALA A CA 1
ATOM 766 C C . ALA A 1 105 ? 11.800 0.234 -5.311 1.00 94.25 105 ALA A C 1
ATOM 768 O O . ALA A 1 105 ? 12.556 -0.646 -4.915 1.00 94.25 105 ALA A O 1
ATOM 769 N N . THR A 1 106 ? 12.122 1.033 -6.332 1.00 93.50 106 THR A N 1
ATOM 770 C CA . THR A 1 106 ? 13.396 0.945 -7.069 1.00 93.50 106 THR A CA 1
ATOM 771 C C . THR A 1 106 ? 14.465 1.912 -6.555 1.00 93.50 106 THR A C 1
ATOM 773 O O . THR A 1 106 ? 15.555 1.979 -7.122 1.00 93.50 106 THR A O 1
ATOM 776 N N . SER A 1 107 ? 14.169 2.712 -5.526 1.00 96.12 107 SER A N 1
ATOM 777 C CA . SER A 1 107 ? 15.113 3.695 -4.991 1.00 96.12 107 SER A CA 1
ATOM 778 C C . SER A 1 107 ? 16.289 3.011 -4.297 1.00 96.12 107 SER A C 1
ATOM 780 O O . SER A 1 107 ? 16.109 2.283 -3.319 1.00 96.12 107 SER A O 1
ATOM 782 N N . ILE A 1 108 ? 17.506 3.314 -4.757 1.00 95.94 108 ILE A N 1
ATOM 783 C CA . ILE A 1 108 ? 18.752 2.783 -4.186 1.00 95.94 108 ILE A CA 1
ATOM 784 C C . ILE A 1 108 ? 18.880 3.169 -2.707 1.00 95.94 108 ILE A C 1
ATOM 786 O O . ILE A 1 108 ? 19.325 2.359 -1.903 1.00 95.94 108 ILE A O 1
ATOM 790 N N . GLU A 1 109 ? 18.444 4.370 -2.318 1.00 97.06 109 GLU A N 1
ATOM 791 C CA . GLU A 1 109 ? 18.494 4.816 -0.920 1.00 97.06 109 GLU A CA 1
ATOM 792 C C . GLU A 1 109 ? 17.580 3.990 -0.008 1.00 97.06 109 GLU A C 1
ATOM 794 O O . GLU A 1 109 ? 17.947 3.684 1.128 1.00 97.06 109 GLU A O 1
ATOM 799 N N . ASN A 1 110 ? 16.396 3.616 -0.502 1.00 96.12 110 ASN A N 1
ATOM 800 C CA . ASN A 1 110 ? 15.471 2.766 0.241 1.00 96.12 110 ASN A CA 1
ATOM 801 C C . ASN A 1 110 ? 16.014 1.339 0.323 1.00 96.12 110 ASN A C 1
ATOM 803 O O . ASN A 1 110 ? 16.057 0.771 1.412 1.00 96.12 110 ASN A O 1
ATOM 807 N N . LEU A 1 111 ? 16.491 0.803 -0.804 1.00 96.50 111 LEU A N 1
ATOM 808 C CA . LEU A 1 111 ? 17.076 -0.534 -0.910 1.00 96.50 111 LEU A CA 1
ATOM 809 C C . LEU A 1 111 ? 18.305 -0.691 -0.001 1.00 96.50 111 LEU A C 1
ATOM 811 O O . LEU A 1 111 ? 18.397 -1.661 0.746 1.00 96.50 111 LEU A O 1
ATOM 815 N N . ALA A 1 112 ? 19.203 0.298 0.030 1.00 95.19 112 ALA A N 1
ATOM 816 C CA . ALA A 1 112 ? 20.402 0.286 0.872 1.00 95.19 112 ALA A CA 1
ATOM 817 C C . ALA A 1 112 ? 20.097 0.309 2.382 1.00 95.19 112 ALA A C 1
ATOM 819 O O . ALA A 1 112 ? 20.942 -0.080 3.187 1.00 95.19 112 ALA A O 1
ATOM 820 N N . ARG A 1 113 ? 18.901 0.763 2.781 1.00 95.38 113 ARG A N 1
ATOM 821 C CA . ARG A 1 113 ? 18.441 0.794 4.182 1.00 95.38 113 ARG A CA 1
ATOM 822 C C . ARG A 1 113 ? 17.658 -0.453 4.593 1.00 95.38 113 ARG A C 1
ATOM 824 O O . ARG A 1 113 ? 17.286 -0.568 5.762 1.00 95.38 113 ARG A O 1
ATOM 831 N N . MET A 1 114 ? 17.367 -1.363 3.666 1.00 95.06 114 MET A N 1
ATOM 832 C CA . MET A 1 114 ? 16.647 -2.593 3.983 1.00 95.06 114 MET A CA 1
ATOM 833 C C . MET A 1 114 ? 17.508 -3.539 4.820 1.00 95.06 114 MET A C 1
ATOM 835 O O . MET A 1 114 ? 18.738 -3.509 4.793 1.00 95.06 114 MET A O 1
ATOM 839 N N . TYR A 1 115 ? 16.843 -4.407 5.580 1.00 95.62 115 TYR A N 1
ATOM 840 C CA . TYR A 1 115 ? 17.519 -5.459 6.326 1.00 95.62 115 TYR A CA 1
ATOM 841 C C . TYR A 1 115 ? 18.302 -6.366 5.369 1.00 95.62 115 TYR A C 1
ATOM 843 O O . TYR A 1 115 ? 17.751 -6.826 4.372 1.00 95.62 115 TYR A O 1
ATOM 851 N N . ILE A 1 116 ? 19.568 -6.649 5.694 1.00 91.50 116 ILE A N 1
ATOM 852 C CA . ILE A 1 116 ? 20.507 -7.370 4.818 1.00 91.50 116 ILE A CA 1
ATOM 853 C C . ILE A 1 116 ? 19.912 -8.677 4.261 1.00 91.50 116 ILE A C 1
ATOM 855 O O . ILE A 1 116 ? 20.009 -8.954 3.073 1.00 91.50 116 ILE A O 1
ATOM 859 N N . TRP A 1 117 ? 19.180 -9.446 5.068 1.00 94.69 117 TRP A N 1
ATOM 860 C CA . TRP A 1 117 ? 18.622 -10.733 4.634 1.00 94.69 117 TRP A CA 1
ATOM 861 C C . TRP A 1 117 ? 17.354 -10.634 3.777 1.00 94.69 117 TRP A C 1
ATOM 863 O O . TRP A 1 117 ? 16.825 -11.658 3.360 1.00 94.69 117 TRP A O 1
ATOM 873 N N . TRP A 1 118 ? 16.863 -9.426 3.491 1.00 94.69 118 TRP A N 1
ATOM 874 C CA . TRP A 1 118 ? 15.842 -9.213 2.458 1.00 94.69 118 TRP A CA 1
ATOM 875 C C . TRP A 1 118 ? 16.454 -9.135 1.059 1.00 94.69 118 TRP A C 1
ATOM 877 O O . TRP A 1 118 ? 15.708 -9.053 0.090 1.00 94.69 118 TRP A O 1
ATOM 887 N N . MET A 1 119 ? 17.789 -9.192 0.959 1.00 93.69 119 MET A N 1
ATOM 888 C CA . MET A 1 119 ? 18.520 -9.297 -0.301 1.00 93.69 119 MET A CA 1
ATOM 889 C C . MET A 1 119 ? 18.207 -8.167 -1.311 1.00 93.69 119 MET A C 1
ATOM 891 O O . MET A 1 119 ? 17.935 -8.460 -2.469 1.00 93.69 119 MET A O 1
ATOM 895 N N . PRO A 1 120 ? 18.279 -6.871 -0.932 1.00 93.12 120 PRO A N 1
ATOM 896 C CA . PRO A 1 120 ? 17.924 -5.737 -1.804 1.00 93.12 120 PRO A CA 1
ATOM 897 C C . PRO A 1 120 ? 18.808 -5.539 -3.055 1.00 93.12 120 PRO A C 1
ATOM 899 O O . PRO A 1 120 ? 18.553 -4.629 -3.838 1.00 93.12 120 PRO A O 1
ATOM 902 N N . TRP A 1 121 ? 19.871 -6.331 -3.222 1.00 90.56 121 TRP A N 1
ATOM 903 C CA . TRP A 1 121 ? 20.789 -6.295 -4.371 1.00 90.56 121 TRP A CA 1
ATOM 904 C C . TRP A 1 121 ? 20.509 -7.378 -5.428 1.00 90.56 121 TRP A C 1
ATOM 906 O O . TRP A 1 121 ? 21.246 -7.447 -6.412 1.00 90.56 121 TRP A O 1
ATOM 916 N N . PHE A 1 122 ? 19.506 -8.233 -5.208 1.00 81.94 122 PHE A N 1
ATOM 917 C CA . PHE A 1 122 ? 19.022 -9.235 -6.164 1.00 81.94 122 PHE A CA 1
ATOM 918 C C . PHE A 1 122 ? 17.758 -8.741 -6.873 1.00 81.94 122 PHE A C 1
ATOM 920 O O . PHE A 1 122 ? 17.641 -9.015 -8.089 1.00 81.94 122 PHE A O 1
#

Sequence (122 aa):
CGVHGSMRLTSQAVLSVMRSNADAIVAVLETLVHDPFVDWNRSAKVRSTSDALVAGLALKGTESSAAQITASKAVKSIERRLQGVVGGGLPLSIEAQVDRLIQEATSIENLARMYIWWMPWF

Radius of gyration: 19.04 Å; chains: 1; bounding box: 37×28×56 Å

InterPro domains:
  IPR003152 FATC domain [PF02260] (91-122)
  IPR003152 FATC domain [PS51190] (90-122)
  IPR003152 FATC domain [SM01343] (90-122)
  IPR011009 Protein kinase-like domain superfamily [SSF56112] (2-57)
  IPR036940 Phosphatidylinositol 3-/4-kinase, catalytic domain superfamily [G3DSA:1.10.1070.11] (1-87)
  IPR050517 DNA Damage Response and Repair Kinase [PTHR11139] (1-121)

Foldseek 3Di:
DDCPPPVLVVQLVVLVVCLVCVVVVLVVLVVLLPDPPRDQPPPPPPPDPDDCPVVVPPCPVPVNVVSSVVSVVVSVVSSCVSQQNDPNDDRDDSNVSSVVVVCCLPPPVNLVPDDVVVPSVD

Secondary structure (DSSP, 8-state):
--TTSHHHHHHHHHHHHHHHTHHHHHHHHHHHHS-TT----TTTSSS--SSTTTTTTS-HHHHHHHHHHHHHHHHHHHHHHHTT--TTSSPPPHHHHHHHHHHHHH-HHHHHTS-GGG-TT-